Protein AF-A0A8X7RGK5-F1 (afdb_monomer_lite)

Structure (mmCIF, N/CA/C/O backbone):
data_AF-A0A8X7RGK5-F1
#
_entry.id   AF-A0A8X7RGK5-F1
#
loop_
_atom_site.group_PDB
_atom_site.id
_atom_site.type_symbol
_atom_site.label_atom_id
_atom_site.label_alt_id
_atom_site.label_comp_id
_atom_site.label_asym_id
_atom_site.label_entity_id
_atom_site.label_seq_id
_atom_site.pdbx_PDB_ins_code
_atom_site.Cartn_x
_atom_site.Cartn_y
_atom_site.Cartn_z
_atom_site.occupancy
_atom_site.B_iso_or_equiv
_atom_site.auth_seq_id
_atom_site.auth_comp_id
_atom_site.auth_asym_id
_atom_site.auth_atom_id
_atom_site.pdbx_PDB_model_num
ATOM 1 N N . MET A 1 1 ? -1.128 -12.483 4.197 1.00 87.00 1 MET A N 1
ATOM 2 C CA . MET A 1 1 ? -0.768 -11.081 4.520 1.00 87.00 1 MET A CA 1
ATOM 3 C C . MET A 1 1 ? -1.973 -10.146 4.504 1.00 87.00 1 MET A C 1
ATOM 5 O O . MET A 1 1 ? -2.237 -9.552 5.537 1.00 87.00 1 MET A O 1
ATOM 9 N N . VAL A 1 2 ? -2.706 -10.003 3.387 1.00 94.38 2 VAL A N 1
ATOM 10 C CA . VAL A 1 2 ? -3.886 -9.106 3.311 1.00 94.38 2 VAL A CA 1
ATOM 11 C C . VAL A 1 2 ? -4.919 -9.427 4.398 1.00 94.38 2 VAL A C 1
ATOM 13 O O . VAL A 1 2 ? -5.397 -8.514 5.064 1.00 94.38 2 VAL A O 1
ATOM 16 N N . ASP A 1 3 ? -5.195 -10.710 4.643 1.00 96.31 3 ASP A N 1
ATOM 17 C CA . ASP A 1 3 ? -6.143 -11.131 5.686 1.00 96.31 3 ASP A CA 1
ATOM 18 C C . ASP A 1 3 ? -5.652 -10.793 7.099 1.00 96.31 3 ASP A C 1
ATOM 20 O O . ASP A 1 3 ? -6.424 -10.327 7.927 1.00 96.31 3 ASP A O 1
ATOM 24 N N . SER A 1 4 ? -4.347 -10.910 7.354 1.00 94.75 4 SER A N 1
ATOM 25 C CA . SER A 1 4 ? -3.740 -10.504 8.627 1.00 94.75 4 SER A CA 1
ATOM 26 C C . SER A 1 4 ? -3.857 -8.993 8.854 1.00 94.75 4 SER A C 1
ATOM 28 O O . SER A 1 4 ? -4.168 -8.548 9.954 1.00 94.75 4 SER A O 1
ATOM 30 N N . VAL A 1 5 ? -3.648 -8.180 7.810 1.00 95.00 5 VAL A N 1
ATOM 31 C CA . VAL A 1 5 ? -3.856 -6.725 7.898 1.00 95.00 5 VAL A CA 1
ATOM 32 C C . VAL A 1 5 ? -5.328 -6.410 8.151 1.00 95.00 5 VAL A C 1
ATOM 34 O O . VAL A 1 5 ? -5.627 -5.547 8.974 1.00 95.00 5 VAL A O 1
ATOM 37 N N . ARG A 1 6 ? -6.244 -7.124 7.487 1.00 96.56 6 ARG A N 1
ATOM 38 C CA . ARG A 1 6 ? -7.687 -6.985 7.705 1.00 96.56 6 ARG A CA 1
ATOM 39 C C . ARG A 1 6 ? -8.054 -7.254 9.164 1.00 96.56 6 ARG A C 1
ATOM 41 O O . ARG A 1 6 ? -8.679 -6.400 9.782 1.00 96.56 6 ARG A O 1
ATOM 48 N N . GLU A 1 7 ? -7.594 -8.367 9.726 1.00 95.75 7 GLU A N 1
ATOM 49 C CA . GLU A 1 7 ? -7.829 -8.727 11.130 1.00 95.75 7 GLU A CA 1
ATOM 50 C C . GLU A 1 7 ? -7.302 -7.647 12.095 1.00 95.75 7 GLU A C 1
ATOM 52 O O . GLU A 1 7 ? -7.979 -7.268 13.052 1.00 95.75 7 GLU A O 1
ATOM 57 N N . LEU A 1 8 ? -6.116 -7.085 11.827 1.00 95.00 8 LEU A N 1
ATOM 58 C CA . LEU A 1 8 ? -5.550 -6.003 12.641 1.00 95.00 8 LEU A CA 1
ATOM 59 C C . LEU A 1 8 ? -6.359 -4.702 12.553 1.00 95.00 8 LEU A C 1
ATOM 61 O O . LEU A 1 8 ? -6.517 -4.012 13.564 1.00 95.00 8 LEU A O 1
ATOM 65 N N . VAL A 1 9 ? -6.875 -4.359 11.370 1.00 94.31 9 VAL A N 1
ATOM 66 C CA . VAL A 1 9 ? -7.756 -3.197 11.179 1.00 94.31 9 VAL A CA 1
ATOM 67 C C . VAL A 1 9 ? -9.072 -3.396 11.933 1.00 94.31 9 VAL A C 1
ATOM 69 O O . VAL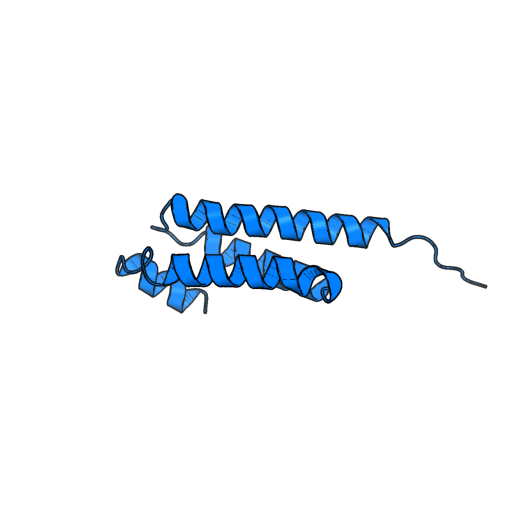 A 1 9 ? -9.490 -2.506 12.674 1.00 94.31 9 VAL A O 1
ATOM 72 N N . GLU A 1 10 ? -9.687 -4.575 11.828 1.00 94.75 10 GLU A N 1
ATOM 73 C CA . GLU A 1 10 ? -10.931 -4.918 12.532 1.00 94.75 10 GLU A CA 1
ATOM 74 C C . GLU A 1 10 ? -10.771 -4.851 14.059 1.00 94.75 10 GLU A C 1
ATOM 76 O O . GLU A 1 10 ? -11.660 -4.370 14.764 1.00 94.75 10 GLU A O 1
ATOM 81 N N . ARG A 1 11 ? -9.596 -5.232 14.573 1.00 94.00 11 ARG A N 1
ATOM 82 C CA . ARG A 1 11 ? -9.231 -5.115 15.996 1.00 94.00 11 ARG A CA 1
ATOM 83 C C . ARG A 1 11 ? -8.781 -3.714 16.424 1.00 94.00 11 ARG A C 1
ATOM 85 O O . ARG A 1 11 ? -8.365 -3.540 17.567 1.00 94.00 11 ARG A O 1
ATOM 92 N N . LYS A 1 12 ? -8.851 -2.709 15.542 1.00 89.88 12 LYS A N 1
ATOM 93 C CA . LYS A 1 12 ? -8.396 -1.324 15.784 1.00 89.88 12 LYS A CA 1
ATOM 94 C C . LYS A 1 12 ? -6.905 -1.207 16.144 1.00 89.88 12 LYS A C 1
ATOM 96 O O . LYS A 1 12 ? -6.486 -0.234 16.765 1.00 89.88 12 LYS A O 1
ATOM 101 N N . MET A 1 13 ? -6.081 -2.161 15.709 1.00 92.06 13 MET A N 1
ATOM 102 C CA . MET A 1 13 ? -4.625 -2.185 15.931 1.00 92.06 13 MET A CA 1
ATOM 103 C C . MET A 1 13 ? -3.827 -1.535 14.784 1.00 92.06 13 MET A C 1
ATOM 105 O O . MET A 1 13 ? -2.608 -1.675 14.679 1.00 92.06 13 MET A O 1
ATOM 109 N N . GLU A 1 14 ? -4.511 -0.803 13.908 1.00 84.75 14 GLU A N 1
ATOM 110 C CA . GLU A 1 14 ? -3.959 -0.270 12.665 1.00 84.75 14 GLU A CA 1
ATOM 111 C C . GLU A 1 14 ? -2.836 0.759 12.872 1.00 84.75 14 GLU A C 1
ATOM 113 O O . GLU A 1 14 ? -1.781 0.673 12.244 1.00 84.75 14 GLU A O 1
ATOM 118 N N . VAL A 1 15 ? -3.051 1.744 13.748 1.00 77.50 15 VAL A N 1
ATOM 119 C CA . VAL A 1 15 ? -2.183 2.930 13.862 1.00 77.50 15 VAL A CA 1
ATOM 120 C C . VAL A 1 15 ? -0.765 2.562 14.306 1.00 77.50 15 VAL A C 1
ATOM 122 O O . VAL A 1 15 ? 0.206 3.123 13.800 1.00 77.50 15 VAL A O 1
ATOM 125 N N . GLY A 1 16 ? -0.641 1.616 15.241 1.00 79.44 16 GLY A N 1
ATOM 126 C CA . GLY A 1 16 ? 0.649 1.203 15.795 1.00 79.44 16 GLY A CA 1
ATOM 127 C C . GLY A 1 16 ? 1.411 0.214 14.912 1.00 79.44 16 GLY A C 1
ATOM 128 O O . GLY A 1 16 ? 2.626 0.336 14.773 1.00 79.44 16 GLY A O 1
ATOM 129 N N . LEU A 1 17 ? 0.703 -0.746 14.309 1.00 86.38 17 LEU A N 1
ATOM 130 C CA . LEU A 1 17 ? 1.311 -1.873 13.593 1.00 86.38 17 LEU A CA 1
ATOM 131 C C . LEU A 1 17 ? 1.234 -1.698 12.078 1.00 86.38 17 LEU A C 1
ATOM 133 O O . LEU A 1 17 ? 2.260 -1.588 11.410 1.00 86.38 17 LEU A O 1
ATOM 137 N N . VAL A 1 18 ? 0.016 -1.625 11.539 1.00 91.56 18 VAL A N 1
ATOM 138 C CA . VAL A 1 18 ? -0.225 -1.609 10.089 1.00 91.56 18 VAL A CA 1
ATOM 139 C C . VAL A 1 18 ? 0.388 -0.366 9.451 1.00 91.56 18 VAL A C 1
ATOM 141 O O . VAL A 1 18 ? 1.107 -0.462 8.461 1.00 91.56 18 VAL A O 1
ATOM 144 N N . ARG A 1 19 ? 0.181 0.810 10.052 1.00 92.44 19 ARG A N 1
ATOM 145 C CA . ARG A 1 19 ? 0.720 2.061 9.511 1.00 92.44 19 ARG A CA 1
ATOM 146 C C . ARG A 1 19 ? 2.243 2.096 9.510 1.00 92.44 19 ARG A C 1
ATOM 148 O O . ARG A 1 19 ? 2.831 2.636 8.575 1.00 92.44 19 ARG A O 1
ATOM 155 N N . ARG A 1 20 ? 2.882 1.558 10.553 1.00 93.19 20 ARG A N 1
ATOM 156 C CA . ARG A 1 20 ? 4.345 1.480 10.623 1.00 93.19 20 ARG A CA 1
ATOM 157 C C . ARG A 1 20 ? 4.869 0.573 9.513 1.00 93.19 20 ARG A C 1
ATOM 159 O O . ARG A 1 20 ? 5.678 1.033 8.720 1.00 93.19 20 ARG A O 1
ATOM 166 N N . ALA A 1 21 ? 4.285 -0.615 9.368 1.00 92.69 21 ALA A N 1
ATOM 167 C CA . ALA A 1 21 ? 4.630 -1.538 8.292 1.00 92.69 21 ALA A CA 1
ATOM 168 C C . ALA A 1 21 ? 4.437 -0.920 6.894 1.00 92.69 21 ALA A C 1
ATOM 170 O O . ALA A 1 21 ? 5.273 -1.109 6.018 1.00 92.69 21 ALA A O 1
ATOM 171 N N . PHE A 1 22 ? 3.381 -0.127 6.675 1.00 95.31 22 PHE A N 1
ATOM 172 C CA . PHE A 1 22 ? 3.192 0.581 5.402 1.00 95.31 22 PHE A CA 1
ATOM 173 C C . PHE A 1 22 ? 4.253 1.656 5.151 1.00 95.31 22 PHE A C 1
ATOM 175 O O . PHE A 1 22 ? 4.691 1.818 4.017 1.00 95.31 22 PHE A O 1
ATOM 182 N N . ARG A 1 23 ? 4.689 2.390 6.181 1.00 95.19 23 ARG A N 1
ATOM 183 C CA . ARG A 1 23 ? 5.791 3.359 6.044 1.00 95.19 23 ARG A CA 1
ATOM 184 C C . ARG A 1 23 ? 7.123 2.664 5.767 1.00 95.19 23 ARG A C 1
ATOM 186 O O . ARG A 1 23 ? 7.910 3.167 4.970 1.00 95.19 23 ARG A O 1
ATOM 193 N N . ASP A 1 24 ? 7.353 1.511 6.386 1.00 94.69 24 ASP A N 1
ATOM 194 C CA . ASP A 1 24 ? 8.540 0.697 6.126 1.00 94.69 24 ASP A CA 1
ATOM 195 C C . ASP A 1 24 ? 8.524 0.177 4.683 1.00 94.69 24 ASP A C 1
ATOM 197 O O . ASP A 1 24 ? 9.520 0.312 3.973 1.00 94.69 24 ASP A O 1
ATOM 201 N N . LEU A 1 25 ? 7.369 -0.303 4.205 1.00 94.12 25 LEU A N 1
ATOM 202 C CA . LEU A 1 25 ? 7.175 -0.686 2.806 1.00 94.12 25 LEU A CA 1
ATOM 203 C C . LEU A 1 25 ? 7.433 0.489 1.854 1.00 94.12 25 LEU A C 1
ATOM 205 O O . LEU A 1 25 ? 8.165 0.328 0.884 1.00 94.12 25 LEU A O 1
ATOM 209 N N . GLU A 1 26 ? 6.892 1.678 2.137 1.00 95.56 26 GLU A N 1
ATOM 210 C CA . GLU A 1 26 ? 7.155 2.880 1.333 1.00 95.56 26 GLU A CA 1
ATOM 211 C C . GLU A 1 26 ? 8.656 3.192 1.249 1.00 95.56 26 GLU A C 1
ATOM 213 O O . GLU A 1 26 ? 9.162 3.525 0.178 1.00 95.56 26 GLU A O 1
ATOM 218 N N . SER A 1 27 ? 9.372 3.080 2.369 1.00 95.81 27 SER A N 1
ATOM 219 C CA . SER A 1 27 ? 10.821 3.291 2.429 1.00 95.81 27 SER A CA 1
ATOM 220 C C . SER A 1 27 ? 11.577 2.268 1.579 1.00 95.81 27 SER A C 1
ATOM 222 O O . SER A 1 27 ? 12.470 2.646 0.824 1.00 95.81 27 SER A O 1
ATOM 224 N N . ILE A 1 28 ? 11.200 0.987 1.660 1.00 93.81 28 ILE A N 1
ATOM 225 C CA . ILE A 1 28 ? 11.809 -0.097 0.877 1.00 93.81 28 ILE A CA 1
ATOM 226 C C . ILE A 1 28 ? 11.577 0.130 -0.617 1.00 93.81 28 ILE A C 1
ATOM 228 O O . ILE A 1 28 ? 12.545 0.170 -1.370 1.00 93.81 28 ILE A O 1
ATOM 232 N N . VAL A 1 29 ? 10.325 0.355 -1.024 1.00 92.69 29 VAL A N 1
ATOM 233 C CA . VAL A 1 29 ? 9.944 0.573 -2.428 1.00 92.69 29 VAL A CA 1
ATOM 234 C C . VAL A 1 29 ? 10.715 1.749 -3.027 1.00 92.69 29 VAL A C 1
ATOM 236 O O . VAL A 1 29 ? 11.256 1.639 -4.120 1.00 92.69 29 VAL A O 1
ATOM 239 N N . LYS A 1 30 ? 10.848 2.860 -2.294 1.00 92.81 30 LYS A N 1
ATOM 240 C CA . LYS A 1 30 ? 11.601 4.024 -2.783 1.00 92.81 30 LYS A CA 1
ATOM 241 C C . LYS A 1 30 ? 13.105 3.777 -2.884 1.00 92.81 30 LYS A C 1
ATOM 243 O O . LYS A 1 30 ? 13.737 4.318 -3.784 1.00 92.81 30 LYS A O 1
ATOM 248 N N . LYS A 1 31 ? 13.685 3.013 -1.953 1.00 94.00 31 LYS A N 1
ATOM 249 C CA . LYS A 1 31 ? 15.131 2.733 -1.918 1.00 94.00 31 LYS A CA 1
ATOM 250 C C . LYS A 1 31 ? 15.560 1.674 -2.926 1.00 94.00 31 LYS A C 1
ATOM 252 O O . LYS A 1 31 ? 16.680 1.740 -3.409 1.00 94.00 31 LYS A O 1
ATOM 257 N N . GLN A 1 32 ? 14.704 0.693 -3.192 1.00 90.50 32 GLN A N 1
ATOM 258 C CA . GLN A 1 32 ? 15.007 -0.433 -4.078 1.00 90.50 32 GLN A CA 1
ATOM 259 C C . GLN A 1 32 ? 14.467 -0.240 -5.497 1.00 90.50 32 GLN A C 1
ATOM 261 O O . GLN A 1 32 ? 14.565 -1.157 -6.301 1.00 90.50 32 GLN A O 1
ATOM 266 N N . LYS A 1 33 ? 13.938 0.945 -5.822 1.00 88.81 33 LYS A N 1
ATOM 267 C CA . LYS A 1 33 ? 13.306 1.243 -7.114 1.00 88.81 33 LYS A CA 1
ATOM 268 C C . LYS A 1 33 ? 14.170 0.882 -8.331 1.00 88.81 33 LYS A C 1
ATOM 270 O O . LYS A 1 33 ? 13.629 0.449 -9.335 1.00 88.81 33 LYS A O 1
ATOM 275 N N . ASP A 1 34 ? 15.493 1.031 -8.220 1.00 88.75 34 ASP A N 1
ATOM 276 C CA . ASP A 1 34 ? 16.439 0.786 -9.318 1.00 88.75 34 ASP A CA 1
ATOM 277 C C . ASP A 1 34 ? 16.630 -0.718 -9.599 1.00 88.75 34 ASP A C 1
ATOM 279 O O . ASP A 1 34 ? 17.224 -1.094 -10.602 1.00 88.75 34 ASP A O 1
ATOM 283 N N . TRP A 1 35 ? 16.144 -1.579 -8.699 1.00 89.25 35 TRP A N 1
ATOM 284 C CA . TRP A 1 35 ? 16.181 -3.038 -8.819 1.00 89.25 35 TRP A CA 1
ATOM 285 C C . TRP A 1 35 ? 14.842 -3.623 -9.281 1.00 89.25 35 TRP A C 1
ATOM 287 O O . TRP A 1 35 ? 14.738 -4.838 -9.428 1.00 89.25 35 TRP A O 1
ATOM 297 N N . PHE A 1 36 ? 13.803 -2.799 -9.438 1.00 90.81 36 PHE A N 1
ATOM 298 C CA . PHE A 1 36 ? 12.468 -3.260 -9.813 1.00 90.81 36 PHE A CA 1
ATOM 299 C C . PHE A 1 36 ? 12.306 -3.240 -11.330 1.00 90.81 36 PHE A C 1
ATOM 301 O O . PHE A 1 36 ? 12.544 -2.211 -11.960 1.00 90.81 36 PHE A O 1
ATOM 308 N N . GLY A 1 37 ? 11.862 -4.362 -11.895 1.00 89.81 37 GLY A N 1
ATOM 309 C CA . GLY A 1 37 ? 11.291 -4.418 -13.234 1.00 89.81 37 GLY A CA 1
ATOM 310 C C . GLY A 1 37 ? 9.762 -4.379 -13.186 1.00 89.81 37 GLY A C 1
ATOM 311 O O . GLY A 1 37 ? 9.150 -4.178 -12.130 1.00 89.81 37 GLY A O 1
ATOM 312 N N . ASP A 1 38 ? 9.129 -4.612 -14.336 1.00 91.62 38 ASP A N 1
ATOM 313 C CA . ASP A 1 38 ? 7.667 -4.552 -14.475 1.00 91.62 38 ASP A CA 1
ATOM 314 C C . ASP A 1 38 ? 6.943 -5.514 -13.530 1.00 91.62 38 ASP A C 1
ATOM 316 O O . ASP A 1 38 ? 5.940 -5.157 -12.908 1.00 91.62 38 ASP A O 1
ATOM 320 N N . ASN A 1 39 ? 7.476 -6.729 -13.372 1.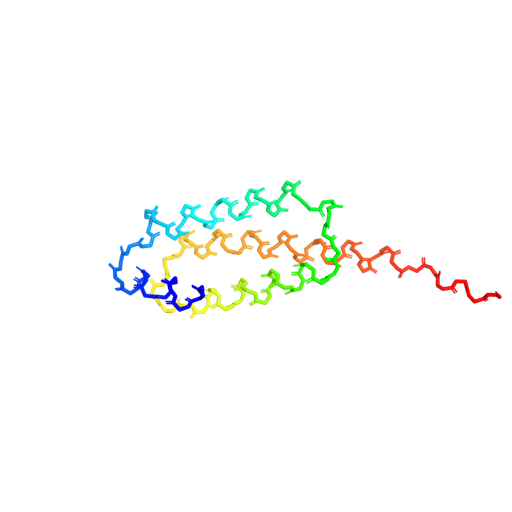00 93.31 39 ASN A N 1
ATOM 321 C CA . ASN A 1 39 ? 6.873 -7.762 -12.534 1.00 93.31 39 ASN A CA 1
ATOM 322 C C . ASN A 1 39 ? 6.823 -7.348 -11.058 1.00 93.31 39 ASN A C 1
ATOM 324 O O . ASN A 1 39 ? 5.801 -7.551 -10.396 1.00 93.31 39 ASN A O 1
ATOM 328 N N . GLU A 1 40 ? 7.901 -6.764 -10.526 1.00 94.19 40 GLU A N 1
ATOM 329 C CA . GLU A 1 40 ? 7.948 -6.289 -9.142 1.00 94.19 40 GLU A CA 1
ATOM 330 C C . GLU A 1 40 ? 6.953 -5.149 -8.921 1.00 94.19 40 GLU A C 1
ATOM 332 O O . GLU A 1 40 ? 6.207 -5.156 -7.933 1.00 94.19 40 GLU A O 1
ATOM 337 N N . TYR A 1 41 ? 6.899 -4.188 -9.845 1.00 94.38 41 TYR A N 1
ATOM 338 C CA . TYR A 1 41 ? 5.967 -3.073 -9.742 1.00 94.38 41 TYR A CA 1
ATOM 339 C C . TYR A 1 41 ? 4.503 -3.520 -9.850 1.00 94.38 41 TYR A C 1
ATOM 341 O O . TYR A 1 41 ? 3.687 -3.109 -9.020 1.00 94.38 41 TYR A O 1
ATOM 349 N N . GLU A 1 42 ? 4.155 -4.391 -10.801 1.00 94.88 42 GLU A N 1
ATOM 350 C CA . GLU A 1 42 ? 2.795 -4.928 -10.938 1.00 94.88 42 GLU A CA 1
ATOM 351 C C . GLU A 1 42 ? 2.391 -5.774 -9.720 1.00 94.88 42 GLU A C 1
ATOM 353 O O . GLU A 1 42 ? 1.272 -5.642 -9.209 1.00 94.88 42 GLU A O 1
ATOM 358 N N . LEU A 1 43 ? 3.315 -6.563 -9.158 1.00 94.44 43 LEU A N 1
ATOM 359 C CA . LEU A 1 43 ? 3.075 -7.292 -7.911 1.00 94.44 43 LEU A CA 1
ATOM 360 C C . LEU A 1 43 ? 2.747 -6.334 -6.755 1.00 94.44 43 LEU A C 1
ATOM 362 O O . LEU A 1 43 ? 1.774 -6.552 -6.020 1.00 94.44 43 LEU A O 1
ATOM 366 N N . ILE A 1 44 ? 3.537 -5.268 -6.583 1.00 94.75 44 ILE A N 1
ATOM 367 C CA . ILE A 1 44 ? 3.307 -4.271 -5.530 1.00 94.75 44 ILE A CA 1
ATOM 368 C C . ILE A 1 44 ? 1.971 -3.556 -5.763 1.00 94.75 44 ILE A C 1
ATOM 370 O O . ILE A 1 44 ? 1.186 -3.415 -4.824 1.00 94.75 44 ILE A O 1
ATOM 374 N N . LYS A 1 45 ? 1.668 -3.146 -6.994 1.00 95.31 45 LYS A N 1
ATOM 375 C CA . LYS A 1 45 ? 0.414 -2.475 -7.367 1.00 95.31 45 LYS A CA 1
ATOM 376 C C . LYS A 1 45 ? -0.810 -3.331 -7.046 1.00 95.31 45 LYS A C 1
ATOM 378 O O . LYS A 1 45 ? -1.715 -2.872 -6.344 1.00 95.31 45 LYS A O 1
ATOM 383 N N . ALA A 1 46 ? -0.811 -4.596 -7.467 1.00 96.06 46 ALA A N 1
ATOM 384 C CA . ALA A 1 46 ? -1.884 -5.539 -7.161 1.00 96.06 46 ALA A CA 1
ATOM 385 C C . ALA A 1 46 ? -2.064 -5.718 -5.644 1.00 96.06 46 ALA A C 1
ATOM 387 O O . ALA A 1 46 ? -3.187 -5.769 -5.130 1.00 96.06 46 ALA A O 1
ATOM 388 N N . LEU A 1 47 ? -0.961 -5.766 -4.892 1.00 96.31 47 LEU A N 1
ATOM 389 C CA . LEU A 1 47 ? -1.015 -5.837 -3.439 1.00 96.31 47 LEU A CA 1
ATOM 390 C C . LEU A 1 47 ? -1.619 -4.569 -2.812 1.00 96.31 47 LEU A C 1
ATOM 392 O O . LEU A 1 47 ? -2.488 -4.676 -1.940 1.00 96.31 47 LEU A O 1
ATOM 396 N N . LEU A 1 48 ? -1.185 -3.381 -3.241 1.00 96.44 48 LEU A N 1
ATOM 397 C CA . LEU A 1 48 ? -1.693 -2.101 -2.740 1.00 96.44 48 LEU A CA 1
ATOM 398 C C . LEU A 1 48 ? -3.201 -1.979 -2.965 1.00 96.44 48 LEU A C 1
ATOM 400 O O . LEU A 1 48 ? -3.917 -1.597 -2.039 1.00 96.44 48 LEU A O 1
ATOM 404 N N . GLN A 1 49 ? -3.700 -2.386 -4.135 1.00 96.12 49 GLN A N 1
ATOM 405 C CA . GLN A 1 49 ? -5.134 -2.417 -4.438 1.00 96.12 49 GLN A CA 1
ATOM 406 C C . GLN A 1 49 ? -5.909 -3.299 -3.450 1.00 96.12 49 GLN A C 1
ATOM 408 O O . GLN A 1 49 ? -6.925 -2.874 -2.895 1.00 96.12 49 GLN A O 1
ATOM 413 N N . ARG A 1 50 ? -5.403 -4.507 -3.159 1.00 97.12 50 ARG A N 1
ATOM 414 C CA . ARG A 1 50 ? -6.036 -5.430 -2.198 1.00 97.12 50 ARG A CA 1
ATOM 415 C C . ARG A 1 50 ? -6.040 -4.881 -0.771 1.00 97.12 50 ARG A C 1
ATOM 417 O O . ARG A 1 50 ? -6.988 -5.136 -0.030 1.00 97.12 50 ARG A O 1
ATOM 424 N N . LEU A 1 51 ? -5.009 -4.133 -0.378 1.00 96.12 51 LEU A N 1
ATOM 425 C CA . LEU A 1 51 ? -4.943 -3.478 0.932 1.00 96.12 51 LEU A CA 1
ATOM 426 C C . LEU A 1 51 ? -5.873 -2.257 1.013 1.00 96.12 51 LEU A C 1
ATOM 428 O O . LEU A 1 51 ? -6.516 -2.046 2.040 1.00 96.12 51 LEU A O 1
ATOM 432 N N . TYR A 1 52 ? -5.988 -1.480 -0.066 1.00 95.06 52 TYR A N 1
ATOM 433 C CA . TYR A 1 52 ? -6.763 -0.236 -0.107 1.00 95.06 52 TYR A CA 1
ATOM 434 C C . TYR A 1 52 ? -8.269 -0.449 0.116 1.00 95.06 52 TYR A C 1
ATOM 436 O O . TYR A 1 52 ? -8.948 0.395 0.713 1.00 95.06 52 TYR A O 1
ATOM 444 N N . VAL A 1 53 ? -8.790 -1.598 -0.327 1.00 96.12 53 VAL A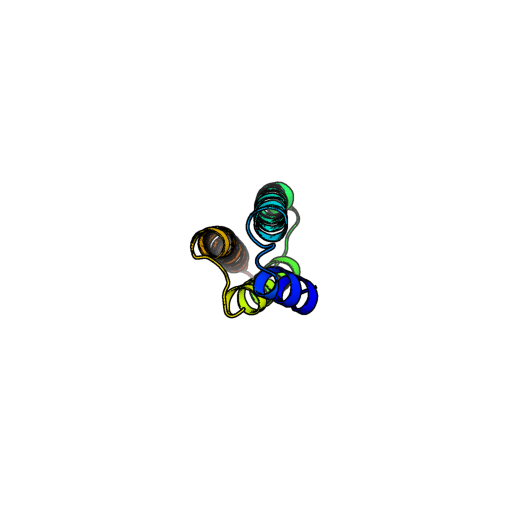 N 1
ATOM 445 C CA . VAL A 1 53 ? -10.213 -1.964 -0.211 1.00 96.12 53 VAL A CA 1
ATOM 446 C C . VAL A 1 53 ? -10.595 -2.567 1.147 1.00 96.12 53 VAL A C 1
ATOM 448 O O . VAL A 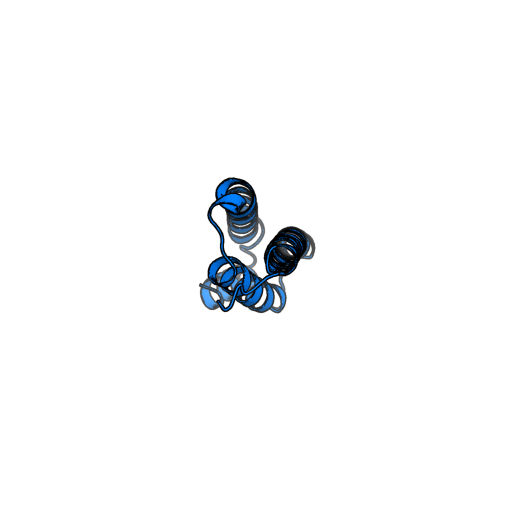1 53 ? -11.766 -2.877 1.368 1.00 96.12 53 VAL A O 1
ATOM 451 N N . ILE A 1 54 ? -9.649 -2.725 2.084 1.00 96.81 54 ILE A N 1
ATOM 452 C CA . ILE A 1 54 ? -9.955 -3.210 3.436 1.00 96.81 54 ILE A CA 1
ATOM 453 C C . ILE A 1 54 ? -10.899 -2.220 4.136 1.00 96.81 54 ILE A C 1
ATOM 455 O O . ILE A 1 54 ? -10.603 -1.033 4.313 1.00 96.81 54 ILE A O 1
ATOM 459 N N . LYS A 1 55 ? -12.063 -2.726 4.553 1.00 95.31 55 LYS A N 1
ATOM 460 C CA . LYS A 1 55 ? -13.074 -1.948 5.273 1.00 95.31 55 LYS A CA 1
ATOM 461 C C . LYS A 1 55 ? -12.561 -1.569 6.664 1.00 95.31 55 LYS A C 1
ATOM 463 O O . LYS A 1 55 ? -11.942 -2.375 7.343 1.00 95.31 55 LYS A O 1
ATOM 468 N N . GLY A 1 56 ? -12.855 -0.341 7.092 1.00 93.62 56 GLY A N 1
ATOM 469 C CA . GLY A 1 56 ? -12.468 0.165 8.413 1.00 93.62 56 GLY A CA 1
ATOM 470 C C . GLY A 1 56 ? -11.059 0.756 8.487 1.00 93.62 56 GLY A C 1
ATOM 471 O O . GLY A 1 56 ? -10.724 1.328 9.517 1.00 93.62 56 GLY A O 1
ATOM 472 N N . MET A 1 57 ? -10.270 0.686 7.406 1.00 95.19 57 MET A N 1
ATOM 473 C CA . MET A 1 57 ? -8.933 1.281 7.381 1.00 95.19 57 MET A CA 1
ATOM 474 C C . MET A 1 57 ? -8.998 2.812 7.472 1.00 95.19 57 MET A C 1
ATOM 476 O O . MET A 1 57 ? -9.752 3.448 6.725 1.00 95.19 57 MET A O 1
ATOM 480 N N . THR A 1 58 ? -8.183 3.407 8.347 1.00 94.69 58 THR A N 1
ATOM 481 C CA . THR A 1 58 ? -8.127 4.865 8.522 1.00 94.69 58 THR A CA 1
ATOM 482 C C . THR A 1 58 ? -7.628 5.577 7.266 1.00 94.69 58 THR A C 1
ATOM 484 O O . THR A 1 58 ? -6.795 5.066 6.511 1.00 94.69 58 THR A O 1
ATOM 487 N N . MET A 1 59 ? -8.093 6.815 7.071 1.00 93.50 59 MET A N 1
ATOM 488 C CA . MET A 1 59 ? -7.643 7.666 5.963 1.00 93.50 59 MET A CA 1
ATOM 489 C C . MET A 1 59 ? -6.131 7.895 5.977 1.00 93.50 59 MET A C 1
ATOM 491 O O . MET A 1 59 ? -5.507 7.938 4.923 1.00 93.50 59 MET A O 1
ATOM 495 N N . GLU A 1 60 ? -5.520 7.988 7.156 1.00 92.38 60 GLU A N 1
ATOM 496 C CA . GLU A 1 60 ? -4.078 8.194 7.285 1.00 92.38 60 GLU A CA 1
ATOM 497 C C . GLU A 1 60 ? -3.274 7.004 6.745 1.00 92.38 60 GLU A C 1
ATOM 499 O O . GLU A 1 60 ? -2.272 7.207 6.062 1.00 92.38 60 GLU A O 1
ATOM 504 N N . SER A 1 61 ? -3.707 5.763 6.991 1.00 93.94 61 SER A N 1
ATOM 505 C CA . SER A 1 61 ? -3.034 4.585 6.422 1.00 93.94 61 SER A CA 1
ATOM 506 C C . SER A 1 61 ? -3.333 4.424 4.933 1.00 93.94 61 SER A C 1
ATOM 508 O O . SER A 1 61 ? -2.421 4.109 4.168 1.00 93.94 61 SER A O 1
ATOM 510 N N . LYS A 1 62 ? -4.561 4.735 4.492 1.00 94.94 62 LYS A N 1
ATOM 511 C CA . LYS A 1 62 ? -4.895 4.807 3.059 1.00 94.94 62 LYS A CA 1
ATOM 512 C C . LYS A 1 62 ? -4.049 5.837 2.319 1.00 94.94 62 LYS A C 1
ATOM 514 O O . LYS A 1 62 ? -3.645 5.585 1.190 1.00 94.94 62 LYS A O 1
ATOM 519 N N . MET A 1 63 ? -3.731 6.962 2.956 1.00 95.06 63 MET A N 1
ATOM 520 C CA . MET A 1 63 ? -2.851 7.981 2.388 1.00 95.06 63 MET A CA 1
ATOM 521 C C . MET A 1 63 ? -1.426 7.451 2.193 1.00 95.06 63 MET A C 1
ATOM 523 O O . MET A 1 63 ? -0.795 7.783 1.194 1.00 95.06 63 MET A O 1
ATOM 527 N N . VAL A 1 64 ? -0.915 6.607 3.101 1.00 95.56 64 VAL A N 1
ATOM 528 C CA . VAL A 1 64 ? 0.384 5.937 2.894 1.00 95.56 64 VAL A CA 1
ATOM 529 C C . VAL A 1 64 ? 0.315 5.005 1.687 1.00 95.56 64 VAL A C 1
ATOM 531 O O . VAL A 1 64 ? 1.143 5.136 0.793 1.00 95.56 64 VAL A O 1
ATOM 534 N N . LEU A 1 65 ? -0.697 4.132 1.613 1.00 96.19 65 LEU A N 1
ATOM 535 C CA . LEU A 1 65 ? -0.881 3.232 0.467 1.00 96.19 65 LEU A CA 1
ATOM 536 C C . LEU A 1 65 ? -0.985 3.998 -0.856 1.00 96.19 65 LEU A C 1
ATOM 538 O O . LEU A 1 65 ? -0.351 3.616 -1.834 1.00 96.19 65 LEU A O 1
ATOM 542 N N . TRP A 1 66 ? -1.729 5.105 -0.872 1.00 96.75 66 TRP A N 1
ATOM 543 C CA . TRP A 1 66 ? -1.878 5.952 -2.053 1.00 96.75 66 TRP A CA 1
ATOM 544 C C . TRP A 1 66 ? -0.546 6.558 -2.509 1.00 96.75 66 TRP A C 1
ATOM 546 O O . TRP A 1 66 ? -0.238 6.506 -3.694 1.00 96.75 66 TRP A O 1
ATOM 556 N N . ARG A 1 67 ? 0.288 7.066 -1.589 1.00 96.81 67 ARG A N 1
ATOM 557 C CA . ARG A 1 67 ? 1.623 7.576 -1.954 1.00 96.81 67 ARG A CA 1
ATOM 558 C C . ARG A 1 67 ? 2.509 6.496 -2.567 1.00 96.81 67 ARG A C 1
ATOM 560 O O . ARG A 1 67 ? 3.245 6.792 -3.504 1.00 96.81 67 ARG A O 1
ATOM 567 N N . ILE A 1 68 ? 2.454 5.271 -2.037 1.00 96.75 68 ILE A N 1
ATOM 568 C CA . ILE A 1 68 ? 3.197 4.142 -2.611 1.00 96.75 68 ILE A CA 1
ATOM 569 C C . ILE A 1 68 ? 2.645 3.831 -4.006 1.00 96.75 68 ILE A C 1
ATOM 571 O O . ILE A 1 68 ? 3.427 3.675 -4.932 1.00 96.75 68 ILE A O 1
ATOM 575 N N . ASN A 1 69 ? 1.319 3.813 -4.177 1.00 96.62 69 ASN A N 1
ATOM 576 C CA . ASN A 1 69 ? 0.687 3.528 -5.465 1.00 96.6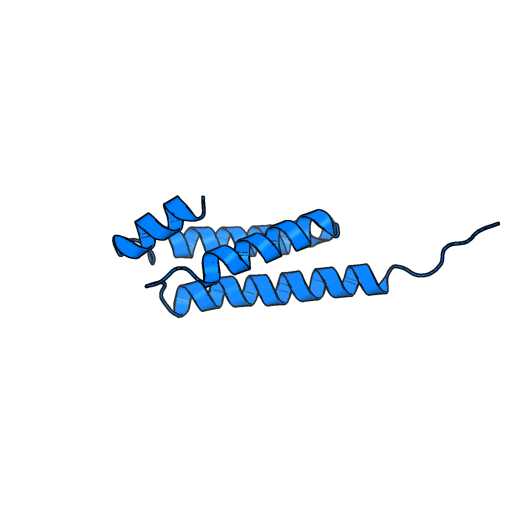2 69 ASN A CA 1
ATOM 577 C C . ASN A 1 69 ? 1.092 4.547 -6.536 1.00 96.62 69 ASN A C 1
ATOM 579 O O . ASN A 1 69 ? 1.522 4.150 -7.607 1.00 96.62 69 ASN A O 1
ATOM 583 N N . VAL A 1 70 ? 1.056 5.845 -6.216 1.00 95.69 70 VAL A N 1
ATOM 584 C CA . VAL A 1 70 ? 1.519 6.907 -7.126 1.00 95.69 70 VAL A CA 1
ATOM 585 C C . VAL A 1 70 ? 2.991 6.722 -7.502 1.00 95.69 70 VAL A C 1
ATOM 587 O O . VAL A 1 70 ? 3.373 6.977 -8.639 1.00 95.69 70 VAL A O 1
ATOM 590 N N . PHE A 1 71 ? 3.836 6.297 -6.560 1.00 95.56 71 PHE A N 1
ATOM 591 C CA . PHE A 1 71 ? 5.245 6.029 -6.844 1.00 95.56 71 PHE A CA 1
ATOM 592 C C . PHE A 1 71 ? 5.425 4.821 -7.775 1.00 95.56 71 PHE A C 1
ATOM 594 O O . PHE A 1 71 ? 6.196 4.894 -8.724 1.00 95.56 71 PHE A O 1
ATOM 601 N N . VAL A 1 72 ? 4.690 3.738 -7.523 1.00 95.38 72 VAL A N 1
ATOM 602 C CA . VAL A 1 72 ? 4.710 2.508 -8.329 1.00 95.38 72 VAL A CA 1
ATOM 603 C C . VAL A 1 72 ? 4.188 2.753 -9.744 1.00 95.38 72 VAL A C 1
ATOM 605 O O . VAL A 1 72 ? 4.799 2.301 -10.702 1.00 95.38 72 VAL A O 1
ATOM 608 N N . GLU A 1 73 ? 3.097 3.506 -9.890 1.00 94.69 73 GLU A N 1
ATOM 609 C CA . GLU A 1 73 ? 2.540 3.866 -11.200 1.00 94.69 73 GLU A CA 1
ATOM 610 C C . GLU A 1 73 ? 3.521 4.688 -12.037 1.00 94.69 73 GLU A C 1
ATOM 612 O O . GLU A 1 73 ? 3.612 4.475 -13.241 1.00 94.69 73 GLU A O 1
ATOM 617 N N . ARG A 1 74 ? 4.284 5.587 -11.404 1.00 93.50 74 ARG A N 1
ATOM 618 C CA . ARG A 1 74 ? 5.356 6.322 -12.088 1.00 93.50 74 ARG A CA 1
ATOM 619 C C . ARG A 1 74 ? 6.487 5.397 -12.523 1.00 93.50 74 ARG A C 1
ATOM 621 O O . ARG A 1 74 ? 6.892 5.481 -13.667 1.00 93.50 74 ARG A O 1
ATOM 628 N N . GLY A 1 75 ? 6.934 4.487 -11.655 1.00 91.56 75 GLY A N 1
ATOM 629 C CA . GLY A 1 75 ? 7.977 3.519 -12.009 1.00 91.56 75 GLY A CA 1
ATOM 630 C C . GLY A 1 75 ? 7.593 2.619 -13.189 1.00 91.56 75 GLY A C 1
ATOM 631 O O . GLY A 1 75 ? 8.419 2.380 -14.058 1.00 91.56 75 GLY A O 1
ATOM 632 N N . LEU A 1 76 ? 6.330 2.184 -13.266 1.00 90.94 76 LEU A N 1
ATOM 633 C CA . LEU A 1 76 ? 5.812 1.440 -14.424 1.00 90.94 76 LEU A CA 1
ATOM 634 C C . LEU A 1 76 ? 5.789 2.277 -15.703 1.00 90.94 76 LEU A C 1
ATOM 636 O O . LEU A 1 76 ? 6.111 1.767 -16.770 1.00 90.94 76 LEU A O 1
ATOM 640 N N . ALA A 1 77 ? 5.389 3.546 -15.607 1.00 92.00 77 ALA A N 1
ATOM 641 C CA . ALA A 1 77 ? 5.400 4.445 -16.756 1.00 92.00 77 ALA A CA 1
ATOM 642 C C . ALA A 1 77 ? 6.832 4.679 -17.263 1.00 92.00 77 ALA A C 1
ATOM 644 O O . ALA A 1 77 ? 7.065 4.583 -18.462 1.00 92.00 77 ALA A O 1
ATOM 645 N N . ASP A 1 78 ? 7.784 4.894 -16.350 1.00 90.31 78 ASP A N 1
ATOM 646 C CA . ASP A 1 78 ? 9.199 5.077 -16.683 1.00 90.31 78 ASP A CA 1
ATOM 647 C C . ASP A 1 78 ? 9.769 3.841 -17.413 1.00 90.31 78 ASP A C 1
ATOM 649 O O . ASP A 1 78 ? 10.519 3.993 -18.37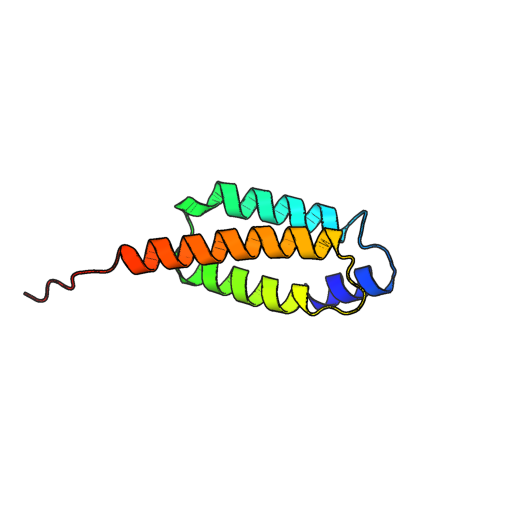2 1.00 90.31 78 ASP A O 1
ATOM 653 N N . LEU A 1 79 ? 9.402 2.618 -17.003 1.00 88.00 79 LEU A N 1
ATOM 654 C CA . LEU A 1 79 ? 9.826 1.383 -17.682 1.00 88.00 79 LEU A CA 1
ATOM 655 C C . LEU A 1 79 ? 9.184 1.224 -19.068 1.00 88.00 79 LEU A C 1
ATOM 657 O O . LEU A 1 79 ? 9.872 0.865 -20.020 1.00 88.00 79 LEU A O 1
ATOM 661 N N . ALA A 1 80 ? 7.898 1.560 -19.201 1.00 85.19 80 ALA A N 1
ATOM 662 C CA . ALA A 1 80 ? 7.189 1.508 -20.478 1.00 85.19 80 ALA A CA 1
ATOM 663 C C . ALA A 1 80 ? 7.718 2.528 -21.506 1.00 85.19 80 ALA A C 1
ATOM 665 O O . ALA A 1 80 ? 7.636 2.283 -22.706 1.00 85.19 80 ALA A O 1
ATOM 666 N N . GLU A 1 81 ? 8.260 3.667 -21.060 1.00 81.81 81 GLU A N 1
ATOM 667 C CA . GLU A 1 81 ? 8.895 4.663 -21.938 1.00 81.81 81 GLU A CA 1
ATOM 668 C C . GLU A 1 81 ? 10.295 4.241 -22.420 1.00 81.81 81 GLU A C 1
ATOM 670 O O . GLU A 1 81 ? 10.766 4.748 -23.439 1.00 81.81 81 GLU A O 1
ATOM 675 N N . VAL A 1 82 ? 10.962 3.317 -21.718 1.00 68.31 82 VAL A N 1
ATOM 676 C CA . VAL A 1 82 ? 12.305 2.821 -22.074 1.00 68.31 82 VAL A CA 1
ATOM 677 C C . VAL A 1 82 ? 12.264 1.731 -23.160 1.00 68.31 82 VAL A C 1
ATOM 679 O O . VAL A 1 82 ? 13.275 1.524 -23.827 1.00 68.31 82 VAL A O 1
ATOM 682 N N . GLU A 1 83 ? 11.121 1.081 -23.410 1.00 59.84 83 GLU A N 1
ATOM 683 C CA . GLU A 1 83 ? 10.947 0.162 -24.550 1.00 59.84 83 GLU A CA 1
ATOM 684 C C . GLU A 1 83 ? 10.457 0.894 -25.821 1.00 59.84 83 GLU A C 1
ATOM 686 O O . GLU A 1 83 ? 9.256 0.979 -26.091 1.00 59.84 83 GLU A O 1
ATOM 691 N N . PRO A 1 84 ? 11.384 1.482 -26.601 1.00 56.38 84 PRO A N 1
ATOM 692 C CA . PRO A 1 84 ? 11.550 1.116 -28.023 1.00 56.38 84 PRO A CA 1
ATOM 693 C C . PRO A 1 84 ? 13.056 1.108 -28.416 1.00 56.38 84 PRO A C 1
ATOM 695 O O . PRO A 1 84 ? 13.827 1.921 -27.923 1.00 56.38 84 PRO A O 1
ATOM 698 N N . ASP A 1 85 ? 13.632 0.233 -29.243 1.00 49.88 85 ASP A N 1
ATOM 699 C CA . ASP A 1 85 ? 13.166 -0.488 -30.421 1.00 49.88 85 ASP A CA 1
ATOM 700 C C . ASP A 1 85 ? 13.618 -1.954 -30.374 1.00 49.88 85 ASP A C 1
ATOM 702 O O . ASP A 1 85 ? 14.762 -2.274 -30.042 1.00 49.88 85 ASP A O 1
ATOM 706 N N . GLY A 1 86 ? 12.737 -2.853 -30.807 1.00 59.72 86 GLY A N 1
ATOM 707 C CA . GLY A 1 86 ? 13.193 -4.121 -31.351 1.00 59.72 86 GLY A CA 1
ATOM 708 C C . GLY A 1 86 ? 13.995 -3.856 -32.623 1.00 59.72 86 GLY A C 1
ATOM 709 O O . GLY A 1 86 ? 13.410 -3.668 -33.687 1.00 59.72 86 GLY A O 1
ATOM 710 N N . GLU A 1 87 ? 15.324 -3.883 -32.529 1.00 48.31 87 GLU A N 1
ATOM 711 C CA . GLU A 1 87 ? 16.152 -4.243 -33.677 1.00 48.31 87 GLU A CA 1
ATOM 712 C C . GLU A 1 87 ? 15.911 -5.731 -33.955 1.00 48.31 87 GLU A C 1
ATOM 714 O O . GLU A 1 87 ? 16.467 -6.622 -33.313 1.00 48.31 87 GLU A O 1
ATOM 719 N N . ILE A 1 88 ? 15.000 -5.991 -34.891 1.00 54.72 88 ILE A N 1
ATOM 720 C CA . ILE A 1 88 ? 15.084 -7.186 -35.721 1.00 54.72 88 ILE A CA 1
ATOM 721 C C . ILE A 1 88 ? 16.051 -6.830 -36.853 1.00 54.72 88 ILE A C 1
ATOM 723 O O . ILE A 1 88 ? 15.665 -6.094 -37.760 1.00 54.72 88 ILE A O 1
ATOM 727 N N . ASP A 1 89 ? 17.271 -7.361 -36.789 1.00 44.38 89 ASP A N 1
ATOM 728 C CA . ASP A 1 89 ? 18.081 -7.698 -37.969 1.00 44.38 89 ASP A CA 1
ATOM 729 C C . ASP A 1 89 ? 18.606 -9.136 -37.818 1.00 44.38 89 ASP A C 1
ATOM 731 O O . ASP A 1 89 ? 19.229 -9.439 -36.771 1.00 44.38 89 ASP A O 1
#

pLDDT: mean 89.69, std 11.64, range [44.38, 97.12]

InterPro domains:
  IPR007598 Domain of unknown function DUF577 [PF04510] (1-37)

Organism: Brassica carinata (NCBI:txid52824)

Secondary structure (DSSP, 8-state):
-HHHHHHHHHTT-IIIIIHHHHHHHHHHHHHSGGG--HHHHHHHHHHHHHHHT-TT--HHHHHHHHHHHHHHHHHHHHHHHH-------

Sequence (89 aa):
MVDSVRELVERKMEVGLVRRAFRDLESIVKKQKDWFGDNEYELIKALLQRLYVIKGMTMESKMVLWRINVFVERGLADLAEVEPDGEID

Radius of gyration: 15.62 Å; chains: 1; bounding box: 31×19×54 Å

Foldseek 3Di:
DLVVQLVCLVVVVCPPPVLVVLVVVLVCCVVCLVVDDPVNLVVLLVVLVSNLPRPNDDPSSNVSSVVSNVVSVVSNVVNVVPDDDPPDD